Protein AF-A0A7Z2ZVE6-F1 (afdb_monomer_lite)

InterPro domains:
  IPR031875 Recombination enhancement, RecA-dependent nuclease [PF16786] (6-97)

Foldseek 3Di:
DDADDDDPVLVVLLVLQLQQAALVCVLVVHGHSAWDWDFPDDHYDVCRSLQTHTHHPVQDDPDPPPPVNHPHCHPHVVVSCVRRNDSVVSSVVSVVVSVVVVVVVVVVPPDDPPDDD

Organism: NCBI:txid2728020

Secondary structure (DSSP, 8-state):
---PPPPHHHHHHHHHHHHT--HHHHHTT------EEEETT-SSSTTGGGSEEEE-HHHHS--TT-TT----HHHHHHHHHHHH--HHHHHHHHHHHHHHHHHHHHHHS--------

Sequence (117 aa):
MKGRPPTADEARFMDAIAKLGCIACRKDGWENVVVSIHHIDGRTKPGAHFLVLPLCGPHHQQDDTDPRGRISLHGRKATFQARYGAERELLAECMAELKNNLTAASETAGPEQITVE

Structure (mmCIF, N/CA/C/O backbone):
data_AF-A0A7Z2ZVE6-F1
#
_entry.id   AF-A0A7Z2ZVE6-F1
#
loop_
_atom_site.group_PDB
_atom_site.id
_atom_site.type_symbol
_atom_site.label_atom_id
_atom_site.label_alt_id
_atom_site.label_comp_id
_atom_site.label_asym_id
_atom_site.label_entity_id
_atom_site.label_seq_id
_atom_site.pdbx_PDB_ins_code
_atom_site.Cartn_x
_atom_site.Cartn_y
_atom_site.Cartn_z
_atom_site.occupancy
_atom_site.B_iso_or_equiv
_atom_site.auth_seq_id
_atom_site.auth_comp_id
_atom_site.auth_asym_id
_atom_site.auth_atom_id
_atom_site.pdbx_PDB_model_num
ATOM 1 N N . MET A 1 1 ? 1.705 16.974 2.439 1.00 58.00 1 MET A N 1
ATOM 2 C CA . MET A 1 1 ? 0.420 17.614 2.810 1.00 58.00 1 MET A CA 1
ATOM 3 C C . MET A 1 1 ? -0.083 17.045 4.126 1.00 58.00 1 MET A C 1
ATOM 5 O O . MET A 1 1 ? 0.026 15.838 4.328 1.00 58.00 1 MET A O 1
ATOM 9 N N . LYS A 1 2 ? -0.615 17.898 5.009 1.00 81.69 2 LYS A N 1
ATOM 10 C CA . LYS A 1 2 ? -1.250 17.467 6.262 1.00 81.69 2 LYS A CA 1
ATOM 11 C C . LYS A 1 2 ? -2.598 16.812 5.934 1.00 81.69 2 LYS A C 1
ATOM 13 O O . LYS A 1 2 ? -3.418 17.424 5.259 1.00 81.69 2 LYS A O 1
ATOM 18 N N . GLY A 1 3 ? -2.779 15.557 6.340 1.00 90.12 3 GLY A N 1
ATOM 19 C CA . GLY A 1 3 ? -4.054 14.839 6.244 1.00 90.12 3 GLY A CA 1
ATOM 20 C C . GLY A 1 3 ? -4.870 14.982 7.525 1.00 90.12 3 GLY A C 1
ATOM 21 O O . GLY A 1 3 ? -4.398 15.574 8.500 1.00 90.12 3 GLY A O 1
ATOM 22 N N . ARG A 1 4 ? -6.076 14.412 7.540 1.00 96.12 4 ARG A N 1
ATOM 23 C CA . ARG A 1 4 ? -6.789 14.204 8.804 1.00 96.12 4 ARG A CA 1
ATOM 24 C C . ARG A 1 4 ? -6.094 13.095 9.612 1.00 96.12 4 ARG A C 1
ATOM 26 O O . ARG A 1 4 ? -5.413 12.259 9.013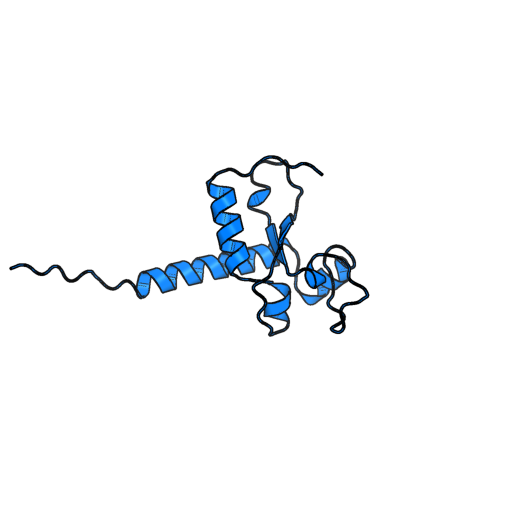 1.00 96.12 4 ARG A O 1
ATOM 33 N N . PRO A 1 5 ? -6.235 13.074 10.945 1.00 96.62 5 PRO A N 1
ATOM 34 C CA . PRO A 1 5 ? -5.840 11.906 11.715 1.00 96.62 5 PRO A CA 1
ATOM 35 C C . PRO A 1 5 ? -6.740 10.703 11.360 1.00 96.62 5 PRO A C 1
ATOM 37 O O . PRO A 1 5 ? -7.931 10.894 11.069 1.00 96.62 5 PRO A O 1
ATOM 40 N N . PRO A 1 6 ? -6.199 9.474 11.383 1.00 97.88 6 PRO A N 1
ATOM 41 C CA . PRO A 1 6 ? -7.002 8.268 11.249 1.00 97.88 6 PRO A CA 1
ATOM 42 C C . PRO A 1 6 ? -7.888 8.060 12.480 1.00 97.88 6 PRO A C 1
ATOM 44 O O . PRO A 1 6 ? -7.521 8.433 13.596 1.00 97.88 6 PRO A O 1
ATOM 47 N N . THR A 1 7 ? -9.048 7.438 12.284 1.00 98.44 7 THR A N 1
ATOM 48 C CA . THR A 1 7 ? -9.811 6.858 13.396 1.00 98.44 7 THR A CA 1
ATOM 49 C C . THR A 1 7 ? -9.076 5.642 13.971 1.00 98.44 7 THR A C 1
ATOM 51 O O . THR A 1 7 ? -8.105 5.150 13.392 1.00 98.44 7 THR A O 1
ATOM 54 N N . ALA A 1 8 ? -9.551 5.113 15.102 1.00 98.56 8 ALA A N 1
ATOM 55 C CA . ALA A 1 8 ? -8.971 3.906 15.689 1.00 98.56 8 ALA A CA 1
ATOM 56 C C . ALA A 1 8 ? -9.070 2.688 14.746 1.00 98.56 8 ALA A C 1
ATOM 58 O O . ALA A 1 8 ? -8.116 1.920 14.636 1.00 98.56 8 ALA A O 1
ATOM 59 N N . ASP A 1 9 ? -10.193 2.529 14.036 1.00 98.50 9 ASP A N 1
ATOM 60 C CA . ASP A 1 9 ? -10.377 1.455 13.049 1.00 98.50 9 ASP A CA 1
ATOM 61 C C . ASP A 1 9 ? -9.444 1.609 11.850 1.00 98.50 9 ASP A C 1
ATOM 63 O O . ASP A 1 9 ? -8.854 0.639 11.381 1.00 98.50 9 ASP A O 1
ATOM 67 N N . GLU A 1 10 ? -9.263 2.837 11.377 1.00 98.56 10 GLU A N 1
ATOM 68 C CA . GLU A 1 10 ? -8.362 3.130 10.267 1.00 98.56 10 GLU A CA 1
ATOM 69 C C . GLU A 1 10 ? -6.899 2.913 10.631 1.00 98.56 10 GLU A C 1
ATOM 71 O O . GLU A 1 10 ? -6.142 2.388 9.820 1.00 98.56 10 GLU A O 1
ATOM 76 N N . ALA A 1 11 ? -6.501 3.280 11.851 1.00 98.56 11 ALA A N 1
ATOM 77 C CA . ALA A 1 11 ? -5.166 3.001 12.359 1.00 98.56 11 ALA A CA 1
ATOM 78 C C . ALA A 1 11 ? -4.913 1.487 12.417 1.00 98.56 11 ALA A C 1
ATOM 80 O O . ALA A 1 11 ? -3.939 1.014 11.838 1.00 98.56 11 ALA A O 1
ATOM 81 N N . ARG A 1 12 ? -5.843 0.714 13.000 1.00 98.56 12 ARG A N 1
ATOM 82 C CA . ARG A 1 12 ? -5.759 -0.758 13.030 1.00 98.56 12 ARG A CA 1
ATOM 83 C C . ARG A 1 12 ? -5.667 -1.367 11.634 1.00 98.56 12 ARG A C 1
ATOM 85 O O . ARG A 1 12 ? -4.889 -2.293 11.424 1.00 98.56 12 ARG A O 1
ATOM 92 N N . PHE A 1 13 ? -6.448 -0.856 10.685 1.00 98.56 13 PHE A N 1
ATOM 93 C CA . PHE A 1 13 ? -6.406 -1.324 9.304 1.00 98.56 13 PHE A CA 1
ATOM 94 C C . PHE A 1 13 ? -5.064 -1.019 8.630 1.00 98.56 13 PHE A C 1
ATOM 96 O O . PHE A 1 13 ? -4.481 -1.906 8.010 1.00 98.56 13 PHE A O 1
ATOM 103 N N . MET A 1 14 ? -4.550 0.207 8.769 1.00 98.62 14 MET A N 1
ATOM 104 C CA . MET A 1 14 ? -3.239 0.576 8.225 1.00 98.62 14 MET A CA 1
ATOM 105 C C . MET A 1 14 ? -2.112 -0.261 8.845 1.00 98.62 14 MET A C 1
ATOM 107 O O . MET A 1 14 ? -1.212 -0.690 8.128 1.00 98.62 14 MET A O 1
ATOM 111 N N . ASP A 1 15 ? -2.180 -0.558 10.143 1.00 98.50 15 ASP A N 1
ATOM 112 C CA . ASP A 1 15 ? -1.212 -1.439 10.800 1.00 98.50 15 ASP A CA 1
ATOM 113 C C . ASP A 1 15 ? -1.306 -2.877 10.274 1.00 98.50 15 ASP A C 1
ATOM 115 O O . ASP A 1 15 ? -0.287 -3.523 10.029 1.00 98.50 15 ASP A O 1
ATOM 119 N N . ALA A 1 16 ? -2.523 -3.391 10.076 1.00 98.31 16 ALA A N 1
ATOM 120 C CA . ALA A 1 16 ? -2.741 -4.727 9.533 1.00 98.31 16 ALA A CA 1
ATOM 121 C C . ALA A 1 16 ? -2.216 -4.843 8.096 1.00 98.31 16 ALA A C 1
ATOM 123 O O . ALA A 1 16 ? -1.476 -5.775 7.788 1.00 98.31 16 ALA A O 1
ATOM 124 N N . ILE A 1 17 ? -2.535 -3.877 7.229 1.00 98.38 17 ILE A N 1
ATOM 125 C CA . ILE A 1 17 ? -2.095 -3.911 5.832 1.00 98.38 17 ILE A CA 1
ATOM 126 C C . ILE A 1 17 ? -0.575 -3.734 5.715 1.00 98.38 17 ILE A C 1
ATOM 128 O O . ILE A 1 17 ? 0.048 -4.385 4.880 1.00 98.38 17 ILE A O 1
ATOM 132 N N . ALA A 1 18 ? 0.047 -2.918 6.576 1.00 98.56 18 ALA A N 1
ATOM 133 C CA . ALA A 1 18 ? 1.499 -2.750 6.610 1.00 98.56 18 ALA A CA 1
ATOM 134 C C . ALA A 1 18 ? 2.229 -4.069 6.906 1.00 98.56 18 ALA A C 1
ATOM 136 O O . ALA A 1 18 ? 3.265 -4.345 6.300 1.00 98.56 18 ALA A O 1
ATOM 137 N N . LYS A 1 19 ? 1.665 -4.914 7.781 1.00 97.88 19 LYS A N 1
ATOM 138 C CA . LYS A 1 19 ? 2.241 -6.219 8.151 1.00 97.88 19 LYS A CA 1
ATOM 139 C C . LYS A 1 19 ? 2.282 -7.230 7.006 1.00 97.88 19 LYS A C 1
ATOM 141 O O . LYS A 1 19 ? 3.069 -8.163 7.085 1.00 97.88 19 LYS A O 1
ATOM 146 N N . LEU A 1 20 ? 1.498 -7.042 5.941 1.00 98.00 20 LEU A N 1
ATOM 147 C CA . LEU A 1 20 ? 1.608 -7.881 4.742 1.00 98.00 20 LEU A CA 1
ATOM 148 C C . LEU A 1 20 ? 2.939 -7.666 3.999 1.00 98.00 20 LEU A C 1
ATOM 150 O O . LEU A 1 20 ? 3.348 -8.492 3.185 1.00 98.00 20 LEU A O 1
ATOM 154 N N . GLY A 1 21 ? 3.603 -6.528 4.216 1.00 98.50 21 GLY A N 1
ATOM 155 C CA . GLY A 1 21 ? 4.764 -6.117 3.436 1.00 98.50 21 GLY A CA 1
ATOM 156 C C . GLY A 1 21 ? 4.395 -5.589 2.047 1.00 98.50 21 GLY A C 1
ATOM 157 O O . GLY A 1 21 ? 3.228 -5.376 1.714 1.00 98.50 21 GLY A O 1
ATOM 158 N N . CYS A 1 22 ? 5.411 -5.327 1.227 1.00 98.69 22 CYS A N 1
ATOM 159 C CA . CYS A 1 22 ? 5.257 -4.651 -0.055 1.00 98.69 22 CYS A CA 1
ATOM 160 C C . CYS A 1 22 ? 4.523 -5.537 -1.067 1.00 98.69 22 CYS A C 1
ATOM 162 O O . CYS A 1 22 ? 5.086 -6.529 -1.534 1.00 98.69 22 CYS A O 1
ATOM 164 N N . ILE A 1 23 ? 3.308 -5.143 -1.464 1.00 98.75 23 ILE A N 1
ATOM 165 C CA . ILE A 1 23 ? 2.501 -5.919 -2.422 1.00 98.75 23 ILE A CA 1
ATOM 166 C C . ILE A 1 23 ? 3.226 -6.108 -3.763 1.00 98.75 23 ILE A C 1
ATOM 168 O O . ILE A 1 23 ? 3.231 -7.203 -4.315 1.00 98.75 23 ILE A O 1
ATOM 172 N N . ALA A 1 24 ? 3.926 -5.084 -4.255 1.00 98.50 24 ALA A N 1
ATOM 173 C CA . ALA A 1 24 ? 4.678 -5.185 -5.505 1.00 98.50 24 ALA A CA 1
ATOM 174 C C . ALA A 1 24 ? 5.894 -6.123 -5.388 1.00 98.50 24 ALA A C 1
ATOM 176 O O . ALA A 1 24 ? 6.154 -6.888 -6.311 1.00 98.50 24 ALA A O 1
ATOM 177 N N . CYS A 1 25 ? 6.589 -6.144 -4.239 1.00 98.25 25 CYS A N 1
ATOM 178 C CA . CYS A 1 25 ? 7.650 -7.130 -3.999 1.00 98.25 25 CYS A CA 1
ATOM 179 C C . CYS A 1 25 ? 7.094 -8.556 -4.029 1.00 98.25 25 CYS A C 1
ATOM 181 O O . CYS A 1 25 ? 7.689 -9.396 -4.698 1.00 98.25 25 CYS A O 1
ATOM 183 N N . ARG A 1 26 ? 5.945 -8.816 -3.382 1.00 97.62 26 ARG A N 1
ATOM 184 C CA . ARG A 1 26 ? 5.327 -10.154 -3.380 1.00 97.62 26 ARG A CA 1
ATOM 185 C C . ARG A 1 26 ? 5.004 -10.622 -4.799 1.00 97.62 26 ARG A C 1
ATOM 187 O O . ARG A 1 26 ? 5.305 -11.758 -5.149 1.00 97.62 26 ARG A O 1
ATOM 194 N N . LYS A 1 27 ? 4.478 -9.729 -5.646 1.00 97.81 27 LYS A N 1
ATOM 195 C CA . LYS A 1 27 ? 4.208 -10.024 -7.067 1.00 97.81 27 LYS A CA 1
ATOM 196 C C . LYS A 1 27 ? 5.479 -10.242 -7.897 1.00 97.81 27 LYS A C 1
ATOM 198 O O . LYS A 1 27 ? 5.440 -10.985 -8.870 1.00 97.81 27 LYS A O 1
ATOM 203 N N . ASP A 1 28 ? 6.600 -9.643 -7.500 1.00 96.69 28 ASP A N 1
ATOM 204 C CA . ASP A 1 28 ? 7.923 -9.921 -8.072 1.00 96.69 28 ASP A CA 1
ATOM 205 C C . ASP A 1 28 ? 8.583 -11.195 -7.490 1.00 96.69 28 ASP A C 1
ATOM 207 O O . ASP A 1 28 ? 9.699 -11.530 -7.886 1.00 96.69 28 ASP A O 1
ATOM 211 N N . GLY A 1 29 ? 7.932 -11.901 -6.554 1.00 96.38 29 GLY A N 1
ATOM 212 C CA . GLY A 1 29 ? 8.463 -13.107 -5.906 1.00 96.38 29 GLY A CA 1
ATOM 213 C C . GLY A 1 29 ? 9.400 -12.842 -4.721 1.00 96.38 29 GLY A C 1
ATOM 214 O O . GLY A 1 29 ? 10.152 -13.730 -4.328 1.00 96.38 29 GLY A O 1
ATOM 215 N N . TRP A 1 30 ? 9.372 -11.636 -4.150 1.00 95.25 30 TRP A N 1
ATOM 216 C CA . TRP A 1 30 ? 10.220 -11.230 -3.027 1.00 95.25 30 TRP A CA 1
ATOM 217 C C . TRP A 1 30 ? 9.400 -10.859 -1.798 1.00 95.25 30 TRP A C 1
ATOM 219 O O . TRP A 1 30 ? 8.341 -10.239 -1.891 1.00 95.25 30 TRP A O 1
ATOM 229 N N . GLU A 1 31 ? 9.957 -11.120 -0.623 1.00 95.06 31 GLU A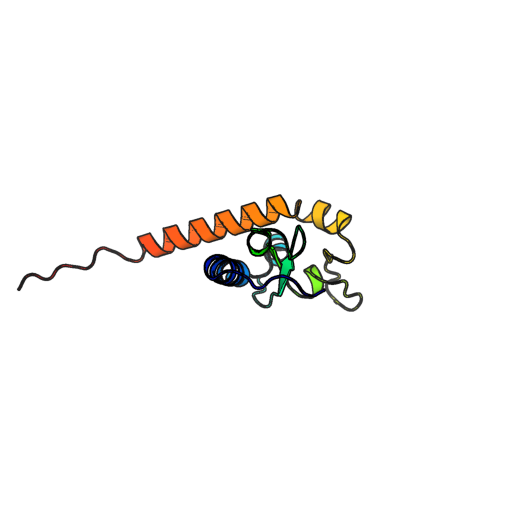 N 1
ATOM 230 C CA . GLU A 1 31 ? 9.417 -10.605 0.628 1.00 95.06 31 GLU A CA 1
ATOM 231 C C . GLU A 1 31 ? 10.116 -9.298 1.019 1.00 95.06 31 GLU A C 1
ATOM 233 O O . GLU A 1 31 ? 11.341 -9.171 0.953 1.00 95.06 31 GLU A O 1
ATOM 238 N N . ASN A 1 32 ? 9.331 -8.297 1.417 1.00 96.62 32 ASN A N 1
ATOM 239 C CA . ASN A 1 32 ? 9.857 -7.068 1.996 1.00 96.62 32 ASN A CA 1
ATOM 240 C C . ASN A 1 32 ? 8.836 -6.451 2.953 1.00 96.62 32 ASN A C 1
ATOM 242 O O . ASN A 1 32 ? 7.853 -5.851 2.516 1.00 96.62 32 ASN A O 1
ATOM 246 N N . VAL A 1 33 ? 9.098 -6.573 4.251 1.00 96.69 33 VAL A N 1
ATOM 247 C CA . VAL A 1 33 ? 8.221 -6.076 5.321 1.00 96.69 33 VAL A CA 1
ATOM 248 C C . VAL A 1 33 ? 8.466 -4.606 5.679 1.00 96.69 33 VAL A C 1
ATOM 250 O O . VAL A 1 33 ? 7.674 -4.005 6.400 1.00 96.69 33 VAL A O 1
ATOM 253 N N . VAL A 1 34 ? 9.534 -3.989 5.159 1.00 97.75 34 VAL A N 1
ATOM 254 C CA . VAL A 1 34 ? 9.842 -2.575 5.413 1.00 97.75 34 VAL A CA 1
ATOM 255 C C . VAL A 1 34 ? 9.064 -1.712 4.425 1.00 97.75 34 VAL A C 1
ATOM 257 O O . VAL A 1 34 ? 9.498 -1.456 3.296 1.00 97.75 34 VAL A O 1
ATOM 260 N N . VAL A 1 35 ? 7.881 -1.278 4.856 1.00 98.62 35 VAL A N 1
ATOM 261 C CA . VAL A 1 35 ? 6.930 -0.530 4.030 1.00 98.62 35 VAL A CA 1
ATOM 262 C C . VAL A 1 35 ? 6.544 0.812 4.627 1.00 98.62 35 VAL A C 1
ATOM 264 O O . VAL A 1 35 ? 6.697 1.085 5.813 1.00 98.62 35 VAL A O 1
ATOM 267 N N . SER A 1 36 ? 5.989 1.649 3.763 1.00 98.12 36 SER A N 1
ATOM 268 C CA . SER A 1 36 ? 5.268 2.860 4.122 1.00 98.12 36 SER A CA 1
ATOM 269 C C . SER A 1 36 ? 3.881 2.826 3.486 1.00 98.12 36 SER A C 1
ATOM 271 O O . SER A 1 36 ? 3.665 2.175 2.462 1.00 98.12 36 SER A O 1
ATOM 273 N N . ILE A 1 37 ? 2.937 3.525 4.113 1.00 98.25 37 ILE A N 1
ATOM 274 C CA . ILE A 1 37 ? 1.553 3.590 3.649 1.00 98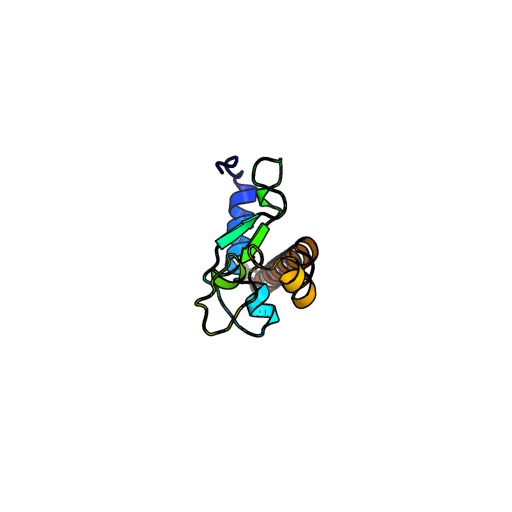.25 37 ILE A CA 1
ATOM 275 C C . ILE A 1 37 ? 1.438 4.564 2.476 1.00 98.25 37 ILE A C 1
ATOM 277 O O . ILE A 1 37 ? 1.674 5.770 2.616 1.00 98.25 37 ILE A O 1
ATOM 281 N N . HIS A 1 38 ? 1.035 4.030 1.329 1.00 98.38 38 HIS A N 1
ATOM 282 C CA . HIS A 1 38 ? 0.619 4.797 0.165 1.00 98.38 38 HIS A CA 1
ATOM 283 C C . HIS A 1 38 ? -0.895 5.040 0.212 1.00 98.38 38 HIS A C 1
ATOM 285 O O . HIS A 1 38 ? -1.649 4.096 0.417 1.00 98.38 38 HIS A O 1
ATOM 291 N N . HIS A 1 39 ? -1.355 6.277 -0.002 1.00 98.38 39 HIS A N 1
ATOM 292 C CA . HIS A 1 39 ? -2.785 6.621 -0.054 1.00 98.38 39 HIS A CA 1
ATOM 293 C C . HIS A 1 39 ? -3.264 6.745 -1.499 1.00 98.38 39 HIS A C 1
ATOM 295 O O . HIS A 1 39 ? -2.742 7.578 -2.235 1.00 98.38 39 HIS A O 1
ATOM 301 N N . ILE A 1 40 ? -4.306 5.993 -1.858 1.00 98.00 40 ILE A N 1
ATOM 302 C CA . ILE A 1 40 ? -4.828 5.912 -3.232 1.00 98.00 40 ILE A CA 1
ATOM 303 C C . ILE A 1 40 ? -5.608 7.179 -3.618 1.00 98.00 40 ILE A C 1
ATOM 305 O O . ILE A 1 40 ? -5.493 7.671 -4.737 1.00 98.00 40 ILE A O 1
ATOM 309 N N . ASP A 1 41 ? -6.414 7.719 -2.698 1.00 95.44 41 ASP A N 1
ATOM 310 C CA . ASP A 1 41 ? -7.325 8.846 -2.966 1.00 95.44 41 ASP A CA 1
ATOM 311 C C . ASP A 1 41 ? -7.223 9.934 -1.884 1.00 95.44 41 ASP A C 1
ATOM 313 O O . ASP A 1 41 ? -8.189 10.325 -1.221 1.00 95.44 41 ASP A O 1
ATOM 317 N N . GLY A 1 42 ? -5.995 10.414 -1.683 1.00 95.31 42 GLY A N 1
ATOM 318 C CA . GLY A 1 42 ? -5.700 11.485 -0.738 1.00 95.31 42 GLY A CA 1
ATOM 319 C C . GLY A 1 42 ? -5.828 11.067 0.731 1.00 95.31 42 GLY A C 1
ATOM 320 O O . GLY A 1 42 ? -5.854 9.891 1.078 1.00 95.31 42 GLY A O 1
ATOM 321 N N . ARG A 1 43 ? -5.832 12.062 1.628 1.00 97.06 43 ARG A N 1
ATOM 322 C CA . ARG A 1 43 ? -5.697 11.853 3.086 1.00 97.06 43 ARG A CA 1
ATOM 323 C C . ARG A 1 43 ? -6.735 12.593 3.930 1.00 97.06 43 ARG A C 1
ATOM 325 O O . ARG A 1 43 ? -6.524 12.770 5.124 1.00 97.06 43 ARG A O 1
ATOM 332 N N . THR A 1 44 ? -7.799 13.116 3.325 1.00 96.06 44 THR A N 1
ATOM 333 C CA . THR A 1 44 ? -8.763 14.005 4.007 1.00 96.06 44 THR A CA 1
ATOM 334 C C . THR A 1 44 ? -10.195 13.485 3.986 1.00 96.06 44 THR A C 1
ATOM 336 O O . THR A 1 44 ? -10.937 13.743 4.929 1.00 96.06 44 THR A O 1
ATOM 339 N N . LYS A 1 45 ? -10.590 12.723 2.959 1.00 96.06 45 LYS A N 1
ATOM 340 C CA . LYS A 1 45 ? -11.945 12.167 2.835 1.00 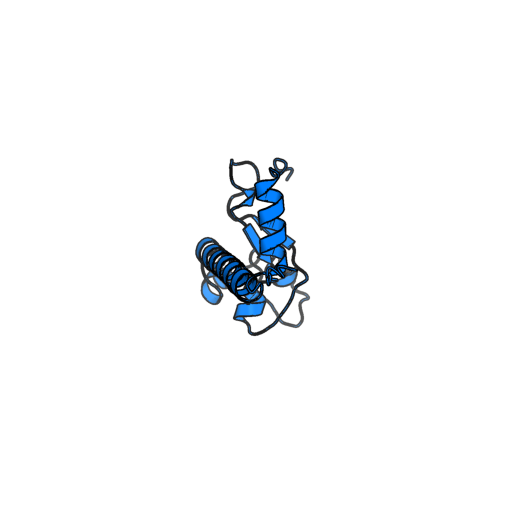96.06 45 LYS A CA 1
ATOM 341 C C . LYS A 1 45 ? -12.256 11.177 3.977 1.00 96.06 45 LYS A C 1
ATOM 343 O O . LYS A 1 45 ? -11.340 10.499 4.471 1.00 96.06 45 LYS A O 1
ATOM 348 N N . PRO A 1 46 ? -13.528 11.043 4.397 1.00 96.62 46 PRO A N 1
ATOM 349 C CA . PRO A 1 46 ? -13.957 9.915 5.221 1.00 96.62 46 PRO A CA 1
ATOM 350 C C . PRO A 1 46 ? -13.546 8.592 4.564 1.00 96.62 46 PRO A C 1
ATOM 352 O O . PRO A 1 46 ? -13.670 8.439 3.352 1.00 96.62 46 PRO A O 1
ATOM 355 N N . GLY A 1 47 ? -12.973 7.674 5.341 1.00 97.12 47 GLY A N 1
ATOM 356 C CA . GLY A 1 47 ? -12.490 6.385 4.840 1.00 97.12 47 GLY A CA 1
ATOM 357 C C . GLY A 1 47 ? -11.204 6.419 4.002 1.00 97.12 47 GLY A C 1
ATOM 358 O O . GLY A 1 47 ? -10.746 5.367 3.570 1.00 97.12 47 GLY A O 1
ATOM 359 N N . ALA A 1 48 ? -10.573 7.582 3.787 1.00 97.56 48 ALA A N 1
ATOM 360 C CA . ALA A 1 48 ? -9.328 7.686 3.011 1.00 97.56 48 ALA A CA 1
ATOM 361 C C . ALA A 1 48 ? -8.199 6.759 3.505 1.00 97.56 48 ALA A C 1
ATOM 363 O O . ALA A 1 48 ? -7.409 6.267 2.705 1.00 97.56 48 ALA A O 1
ATOM 364 N N . HIS A 1 49 ? -8.126 6.488 4.809 1.00 98.25 49 HIS A N 1
ATOM 365 C CA . HIS A 1 49 ? -7.098 5.618 5.386 1.00 98.25 49 HIS A CA 1
ATOM 366 C C . HIS A 1 49 ? -7.399 4.118 5.237 1.00 98.25 49 HIS A C 1
ATOM 368 O O . HIS A 1 49 ? -6.516 3.307 5.491 1.00 98.25 49 HIS A O 1
ATOM 374 N N . PHE A 1 50 ? -8.594 3.749 4.764 1.00 98.62 50 PHE A N 1
ATOM 375 C CA . PHE A 1 50 ? -8.887 2.395 4.282 1.00 98.62 50 PHE A CA 1
ATOM 376 C C . PHE A 1 50 ? -8.485 2.194 2.814 1.00 98.62 50 PHE A C 1
ATOM 378 O O . PHE A 1 50 ? -8.425 1.068 2.331 1.00 98.62 50 PHE A O 1
ATOM 385 N N . LEU A 1 51 ? -8.194 3.279 2.090 1.00 98.50 51 LEU A N 1
ATOM 386 C CA . LEU A 1 51 ? -7.796 3.251 0.684 1.00 98.50 51 LEU A CA 1
ATOM 387 C C . LEU A 1 51 ? -6.279 3.393 0.565 1.00 98.50 51 LEU A C 1
ATOM 389 O O . LEU A 1 51 ? -5.768 4.430 0.129 1.00 98.50 51 LEU A O 1
ATOM 393 N N . VAL A 1 52 ? -5.561 2.355 0.997 1.00 98.69 52 VAL A N 1
ATOM 394 C CA . VAL A 1 52 ? -4.100 2.384 1.092 1.00 98.69 52 VAL A CA 1
ATOM 395 C C . VAL A 1 52 ? -3.411 1.138 0.550 1.00 98.69 52 VAL A C 1
ATOM 397 O O . VAL A 1 52 ? -4.012 0.076 0.475 1.00 98.69 52 VAL A O 1
ATOM 400 N N . LEU A 1 53 ? -2.126 1.259 0.213 1.00 98.88 53 LEU A N 1
ATOM 401 C CA . LEU A 1 53 ? -1.262 0.137 -0.151 1.00 98.88 53 LEU A CA 1
ATOM 402 C C . LEU A 1 53 ? -0.004 0.104 0.730 1.00 98.88 53 LEU A C 1
ATOM 404 O O . LEU A 1 53 ? 0.569 1.164 1.007 1.00 98.88 53 LEU A O 1
ATOM 408 N N . PRO A 1 54 ? 0.470 -1.088 1.127 1.00 98.75 54 PRO A N 1
ATOM 409 C CA . PRO A 1 54 ? 1.784 -1.254 1.729 1.00 98.75 54 PRO A CA 1
ATOM 410 C C . PRO A 1 54 ? 2.846 -1.318 0.621 1.00 98.75 54 PRO A C 1
ATOM 412 O O . PRO A 1 54 ? 2.887 -2.272 -0.157 1.00 98.75 54 PRO A O 1
ATOM 415 N N . LEU A 1 55 ? 3.710 -0.303 0.525 1.00 98.75 55 LEU A N 1
ATOM 416 C CA . LEU A 1 55 ? 4.781 -0.248 -0.479 1.00 98.75 55 LEU A CA 1
ATOM 417 C C . LEU A 1 55 ? 6.140 0.033 0.170 1.00 98.75 55 LEU A C 1
ATOM 419 O O . LEU A 1 55 ? 6.269 0.905 1.034 1.00 98.75 55 LEU A O 1
ATOM 423 N N . CYS A 1 56 ? 7.175 -0.691 -0.265 1.00 98.12 56 CYS A N 1
ATOM 424 C CA . CYS A 1 56 ? 8.555 -0.370 0.103 1.00 98.12 56 CYS A CA 1
ATOM 425 C C . CYS A 1 56 ? 9.006 0.932 -0.572 1.00 98.12 56 CYS A C 1
ATOM 427 O O . CYS A 1 56 ? 8.419 1.329 -1.576 1.00 98.12 56 CYS A O 1
ATOM 429 N N . GLY A 1 57 ? 10.060 1.575 -0.058 1.00 97.44 57 GLY A N 1
ATOM 430 C CA . GLY A 1 57 ? 10.558 2.855 -0.589 1.00 97.44 57 GLY A CA 1
ATOM 431 C C . GLY A 1 57 ? 10.664 2.887 -2.123 1.00 97.44 57 GLY A C 1
ATOM 432 O O . GLY A 1 57 ? 9.979 3.706 -2.729 1.00 97.44 57 GLY A O 1
ATOM 433 N N . PRO A 1 58 ? 11.386 1.944 -2.756 1.00 97.12 58 PRO A N 1
ATOM 434 C CA . PRO A 1 58 ? 11.572 1.931 -4.215 1.00 97.12 58 PRO A CA 1
ATOM 435 C C . PRO A 1 58 ? 10.318 1.624 -5.051 1.00 97.12 58 PRO A C 1
ATOM 437 O O . PRO A 1 58 ? 10.207 2.073 -6.188 1.00 97.12 58 PRO A O 1
ATOM 440 N N . HIS A 1 59 ? 9.343 0.878 -4.516 1.00 98.31 59 HIS A N 1
ATOM 441 C CA . HIS A 1 59 ? 8.041 0.703 -5.184 1.00 98.31 59 HIS A CA 1
ATOM 442 C C . HIS A 1 59 ? 7.069 1.851 -4.869 1.00 98.31 59 HIS A C 1
ATOM 444 O O . HIS A 1 59 ? 6.092 2.032 -5.590 1.00 98.31 59 HIS A O 1
ATOM 450 N N . HIS A 1 60 ? 7.319 2.644 -3.825 1.00 98.25 60 HIS A N 1
ATOM 451 C CA . HIS A 1 60 ? 6.478 3.771 -3.429 1.00 98.25 60 HIS A CA 1
ATOM 452 C C . HIS A 1 60 ? 6.906 5.068 -4.130 1.00 98.25 60 HIS A C 1
ATOM 454 O O . HIS A 1 60 ? 6.109 5.663 -4.855 1.00 98.25 60 HIS A O 1
ATOM 460 N N . GLN A 1 61 ? 8.151 5.498 -3.924 1.00 97.38 61 GLN A N 1
ATOM 461 C CA . GLN A 1 61 ? 8.731 6.753 -4.409 1.00 97.38 61 GLN A CA 1
ATOM 462 C C . GLN A 1 61 ? 9.730 6.492 -5.534 1.00 97.38 61 GLN A C 1
ATOM 464 O O . GLN A 1 61 ? 10.317 5.414 -5.601 1.00 97.38 61 GLN A O 1
ATOM 469 N N . GLN A 1 62 ? 9.923 7.472 -6.419 1.00 93.25 62 GLN A N 1
ATOM 470 C CA . GLN A 1 62 ? 10.954 7.362 -7.448 1.00 93.25 62 GLN A CA 1
ATOM 471 C C . GLN A 1 62 ? 12.336 7.300 -6.793 1.00 93.25 62 GLN A C 1
ATOM 473 O O . GLN A 1 62 ? 12.677 8.164 -5.988 1.00 93.25 62 GLN A O 1
ATOM 478 N N . ASP A 1 63 ? 13.109 6.284 -7.165 1.00 89.50 63 ASP A N 1
ATOM 479 C CA . ASP A 1 63 ? 14.486 6.080 -6.730 1.00 89.50 63 ASP A CA 1
ATOM 480 C C . ASP A 1 63 ? 15.311 5.604 -7.931 1.00 89.50 63 ASP A C 1
ATOM 482 O O . ASP A 1 63 ? 15.288 4.428 -8.296 1.00 89.50 63 ASP A O 1
ATOM 486 N N . ASP A 1 64 ? 16.016 6.538 -8.568 1.00 87.69 64 ASP A N 1
ATOM 487 C CA . ASP A 1 64 ? 16.889 6.252 -9.715 1.00 87.69 64 ASP A CA 1
ATOM 488 C C . ASP A 1 64 ? 18.199 5.558 -9.308 1.00 87.69 64 ASP A C 1
ATOM 490 O O . ASP A 1 64 ? 18.989 5.172 -10.169 1.00 87.69 64 ASP A O 1
ATOM 494 N N . THR A 1 65 ? 18.437 5.391 -8.003 1.00 91.50 65 THR A N 1
ATOM 495 C CA . THR A 1 65 ? 19.621 4.717 -7.462 1.00 91.50 65 THR A CA 1
ATOM 496 C C . THR A 1 65 ? 19.350 3.271 -7.053 1.00 91.50 65 THR A C 1
ATOM 498 O O . THR A 1 65 ? 20.290 2.561 -6.694 1.00 91.50 65 THR A O 1
ATOM 501 N N . ASP A 1 66 ? 18.098 2.799 -7.136 1.00 90.62 66 ASP A N 1
ATOM 502 C CA . ASP A 1 66 ? 17.755 1.415 -6.820 1.00 90.62 66 ASP A CA 1
ATOM 503 C C . ASP A 1 66 ? 18.445 0.447 -7.802 1.00 90.62 66 ASP A C 1
ATOM 505 O O . ASP A 1 66 ? 18.065 0.392 -8.976 1.00 90.62 66 ASP A O 1
ATOM 509 N N . PRO A 1 67 ? 19.390 -0.401 -7.349 1.00 89.81 67 PRO A N 1
ATOM 510 C CA . PRO A 1 67 ? 20.128 -1.310 -8.230 1.00 89.81 67 PRO A CA 1
ATOM 511 C C . PRO A 1 67 ? 19.241 -2.386 -8.871 1.00 89.81 67 PRO A C 1
ATOM 513 O O . PRO A 1 67 ? 19.655 -3.046 -9.820 1.00 89.81 67 PRO A O 1
ATOM 516 N N . ARG A 1 68 ? 18.020 -2.584 -8.357 1.00 89.00 68 ARG A N 1
ATOM 517 C CA . ARG A 1 68 ? 17.021 -3.502 -8.926 1.00 89.00 68 ARG A CA 1
ATOM 518 C C . ARG A 1 68 ? 16.112 -2.833 -9.956 1.00 89.00 68 ARG A C 1
ATOM 520 O O . ARG A 1 68 ? 15.295 -3.518 -10.564 1.00 89.00 68 ARG A O 1
ATOM 527 N N . GLY A 1 69 ? 16.220 -1.515 -10.134 1.00 91.75 69 GLY A N 1
ATOM 528 C CA . GLY A 1 69 ? 15.414 -0.751 -11.080 1.00 91.75 69 GLY A CA 1
ATOM 529 C C . GLY A 1 69 ? 13.906 -0.857 -10.836 1.00 91.75 69 GLY A C 1
ATOM 530 O O . GLY A 1 69 ? 13.138 -0.804 -11.802 1.00 91.75 69 GLY A O 1
ATOM 531 N N . ARG A 1 70 ? 13.461 -1.027 -9.579 1.00 95.31 70 ARG A N 1
ATOM 532 C CA . ARG A 1 70 ? 12.042 -1.237 -9.254 1.00 95.31 70 ARG A CA 1
ATOM 533 C C . ARG A 1 70 ? 11.188 -0.089 -9.773 1.00 95.31 70 ARG A C 1
ATOM 535 O O . ARG A 1 70 ? 11.544 1.089 -9.738 1.00 95.31 70 ARG A O 1
ATOM 542 N N . ILE A 1 71 ? 10.025 -0.447 -10.298 1.00 96.81 71 ILE A N 1
ATOM 543 C CA . ILE A 1 71 ? 9.074 0.516 -10.844 1.00 96.81 71 ILE A CA 1
ATOM 544 C C . ILE A 1 71 ? 8.350 1.158 -9.664 1.00 96.81 71 ILE A C 1
ATOM 546 O O . ILE A 1 71 ? 7.635 0.467 -8.945 1.00 96.81 71 ILE A O 1
ATOM 550 N N . SER A 1 72 ? 8.549 2.458 -9.459 1.00 97.69 72 SER A N 1
ATOM 551 C CA . SER A 1 72 ? 7.872 3.202 -8.401 1.00 97.69 72 SER A CA 1
ATOM 552 C C . SER A 1 72 ? 6.469 3.629 -8.830 1.00 97.69 72 SER A C 1
ATOM 554 O O . SER A 1 72 ? 6.240 4.001 -9.985 1.00 97.69 72 SER A O 1
ATOM 556 N N . LEU A 1 73 ? 5.526 3.621 -7.891 1.00 98.06 73 LEU A N 1
ATOM 557 C CA . LEU A 1 73 ? 4.171 4.093 -8.138 1.00 98.06 73 LEU A CA 1
ATOM 558 C C . LEU A 1 73 ? 4.141 5.614 -8.355 1.00 98.06 73 LEU A C 1
ATOM 560 O O . LEU A 1 73 ? 3.521 6.072 -9.312 1.00 98.06 73 LEU A O 1
ATOM 564 N N . HIS A 1 74 ? 4.826 6.404 -7.516 1.00 96.88 74 HIS A N 1
ATOM 565 C CA . HIS A 1 74 ? 4.820 7.866 -7.654 1.00 96.88 74 HIS A CA 1
ATOM 566 C C . HIS A 1 74 ? 5.638 8.389 -8.840 1.00 96.88 74 HIS A C 1
ATOM 568 O O . HIS A 1 74 ? 5.303 9.450 -9.359 1.00 96.88 74 HIS A O 1
ATOM 574 N N . GLY A 1 75 ? 6.670 7.673 -9.295 1.00 94.50 75 GLY A N 1
ATOM 575 C CA . GLY A 1 75 ? 7.464 8.093 -10.452 1.00 94.50 75 GLY A CA 1
ATOM 576 C C . GLY A 1 75 ? 6.988 7.514 -11.781 1.00 94.50 75 GLY A C 1
ATOM 577 O O . GLY A 1 75 ? 7.113 8.167 -12.813 1.00 94.50 75 GLY A O 1
ATOM 578 N N . ARG A 1 76 ? 6.433 6.294 -11.784 1.00 96.12 76 ARG A N 1
ATOM 579 C CA . ARG A 1 76 ? 6.087 5.556 -13.013 1.00 96.12 76 ARG A CA 1
ATOM 580 C C . ARG A 1 76 ? 4.730 4.855 -12.912 1.00 96.12 76 ARG A C 1
ATOM 582 O O . ARG A 1 76 ? 4.606 3.684 -13.265 1.00 96.12 76 ARG A O 1
ATOM 589 N N . LYS A 1 77 ? 3.692 5.575 -12.465 1.00 97.19 77 LYS A N 1
ATOM 590 C CA . LYS A 1 77 ? 2.350 5.028 -12.179 1.00 97.19 77 LYS A CA 1
ATOM 591 C C . LYS A 1 77 ? 1.772 4.145 -13.288 1.00 97.19 77 LYS A C 1
ATOM 593 O O . LYS A 1 77 ? 1.335 3.037 -13.002 1.00 97.19 77 LYS A O 1
ATOM 598 N N . ALA A 1 78 ? 1.784 4.604 -14.540 1.00 98.06 78 ALA A N 1
ATOM 599 C CA . ALA A 1 78 ? 1.222 3.834 -15.652 1.00 98.06 78 ALA A CA 1
ATOM 600 C C . ALA A 1 78 ? 1.950 2.490 -15.839 1.00 98.06 78 ALA A C 1
ATOM 602 O O . ALA A 1 78 ? 1.313 1.445 -15.936 1.00 98.06 78 ALA A O 1
ATOM 603 N N . THR A 1 79 ? 3.286 2.498 -15.809 1.00 98.12 79 THR A N 1
ATOM 604 C CA . THR A 1 79 ? 4.108 1.282 -15.890 1.00 98.12 79 THR A CA 1
ATOM 605 C C . THR A 1 79 ? 3.923 0.386 -14.667 1.00 98.12 79 THR A C 1
ATOM 607 O O . THR A 1 79 ? 3.856 -0.833 -14.804 1.00 98.12 79 THR A O 1
ATOM 610 N N . PHE A 1 80 ? 3.813 0.977 -13.473 1.00 98.56 80 PHE A N 1
ATOM 611 C CA . PHE A 1 80 ? 3.537 0.251 -12.236 1.00 98.56 80 PHE A CA 1
ATOM 612 C C . PHE A 1 80 ? 2.220 -0.514 -12.353 1.00 98.56 80 PHE A C 1
ATOM 614 O O . PHE A 1 80 ? 2.185 -1.722 -12.135 1.00 98.56 80 PHE A O 1
ATOM 621 N N . GLN A 1 81 ? 1.149 0.181 -12.741 1.00 98.56 81 GLN A N 1
ATOM 622 C CA . GLN A 1 81 ? -0.183 -0.407 -12.834 1.00 98.56 81 GLN A CA 1
ATOM 623 C C . GLN A 1 81 ? -0.274 -1.443 -13.955 1.00 98.56 81 GLN A C 1
ATOM 625 O O . GLN A 1 81 ? -0.909 -2.472 -13.766 1.00 98.56 81 GLN A O 1
ATOM 630 N N . ALA A 1 82 ? 0.426 -1.236 -15.074 1.00 98.44 82 ALA A N 1
ATOM 631 C CA . ALA A 1 82 ? 0.517 -2.235 -16.136 1.00 98.44 82 ALA A CA 1
ATOM 632 C C . ALA A 1 82 ? 1.211 -3.533 -15.683 1.00 98.44 82 ALA A C 1
ATOM 634 O O . ALA A 1 82 ? 0.861 -4.608 -16.159 1.00 98.44 82 ALA A O 1
ATOM 635 N N . ARG A 1 83 ? 2.195 -3.450 -14.774 1.00 98.25 83 ARG A N 1
ATOM 636 C CA . ARG A 1 83 ? 2.927 -4.623 -14.271 1.00 98.25 83 ARG A CA 1
ATOM 637 C C . ARG A 1 83 ? 2.217 -5.325 -13.116 1.00 98.25 83 ARG A C 1
ATOM 639 O O . ARG A 1 83 ? 2.198 -6.550 -13.078 1.00 98.25 83 ARG A O 1
ATOM 646 N N . TY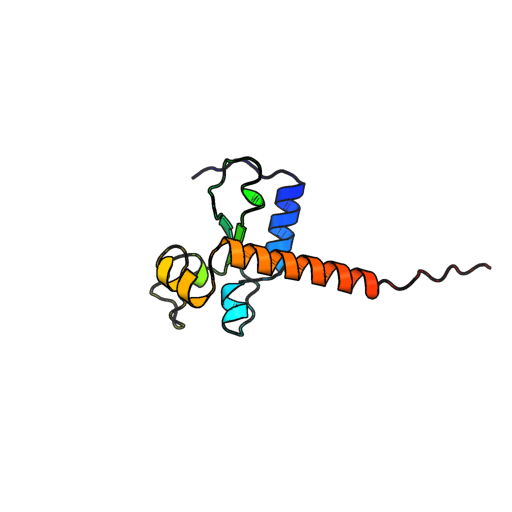R A 1 84 ? 1.705 -4.564 -12.152 1.00 98.56 84 TYR A N 1
ATOM 647 C CA . TYR A 1 84 ? 1.225 -5.112 -10.880 1.00 98.56 84 TYR A CA 1
ATOM 648 C C . TYR A 1 84 ? -0.301 -5.117 -10.748 1.00 98.56 84 TYR A C 1
ATOM 650 O O . TYR A 1 84 ? -0.817 -5.910 -9.968 1.00 98.56 84 TYR A O 1
ATOM 658 N N . GLY A 1 85 ? -1.014 -4.278 -11.500 1.00 98.62 85 GLY A N 1
ATOM 659 C CA . GLY A 1 85 ? -2.457 -4.066 -11.375 1.00 98.62 85 GLY A CA 1
ATOM 660 C C . GLY A 1 85 ? -2.810 -2.654 -10.907 1.00 98.62 85 GLY A C 1
ATOM 661 O O . GLY A 1 85 ? -1.965 -1.894 -10.415 1.00 98.62 85 GLY A O 1
ATOM 662 N N . ALA A 1 86 ? -4.078 -2.277 -11.066 1.00 98.56 86 ALA A N 1
ATOM 663 C CA . ALA A 1 86 ? -4.579 -0.992 -10.597 1.00 98.56 86 ALA A CA 1
ATOM 664 C C . ALA A 1 86 ? -4.529 -0.905 -9.061 1.00 98.56 86 ALA A C 1
ATOM 666 O O . ALA A 1 86 ? -4.640 -1.900 -8.351 1.00 98.56 86 ALA A O 1
ATOM 667 N N . GLU A 1 87 ? -4.431 0.308 -8.508 1.00 98.69 87 GLU A N 1
ATOM 668 C CA . GLU A 1 87 ? -4.271 0.493 -7.052 1.00 98.69 87 GLU A CA 1
ATOM 669 C C . GLU A 1 87 ? -5.425 -0.125 -6.244 1.00 98.69 87 GLU A C 1
ATOM 671 O O . GLU A 1 87 ? -5.211 -0.667 -5.164 1.00 98.69 87 GLU A O 1
ATOM 676 N N . ARG A 1 88 ? -6.654 -0.075 -6.777 1.00 98.50 88 ARG A N 1
ATOM 677 C CA . ARG A 1 88 ? -7.832 -0.681 -6.135 1.00 98.50 88 ARG A CA 1
ATOM 678 C C . ARG A 1 88 ? -7.838 -2.206 -6.213 1.00 98.50 88 ARG A C 1
ATOM 680 O O . ARG A 1 88 ? -8.336 -2.839 -5.290 1.00 98.50 88 ARG A O 1
ATOM 687 N N . GLU A 1 89 ? -7.285 -2.778 -7.277 1.00 98.75 89 GLU A N 1
ATOM 688 C CA . GLU A 1 89 ? -7.136 -4.231 -7.422 1.00 98.75 89 GLU A CA 1
ATOM 689 C C . GLU A 1 89 ? -6.097 -4.739 -6.423 1.00 98.75 89 GLU A C 1
ATOM 691 O O . GLU A 1 89 ? -6.371 -5.657 -5.658 1.00 98.75 89 GLU A O 1
ATOM 696 N N . LEU A 1 90 ? -4.961 -4.046 -6.323 1.00 98.81 90 LEU A N 1
ATOM 697 C CA . LEU A 1 90 ? -3.922 -4.342 -5.339 1.00 98.81 90 LEU A CA 1
ATOM 698 C C . LEU A 1 90 ? -4.419 -4.215 -3.893 1.00 98.81 90 LEU A C 1
ATOM 700 O O . LEU A 1 90 ? -4.038 -5.011 -3.033 1.00 98.81 90 LEU A O 1
ATOM 704 N N . LEU A 1 91 ? -5.288 -3.240 -3.608 1.00 98.88 91 LEU A N 1
ATOM 705 C CA . LEU A 1 91 ? -5.937 -3.127 -2.301 1.00 98.88 91 LEU A CA 1
ATOM 706 C C . LEU A 1 91 ? -6.869 -4.319 -2.046 1.00 98.88 91 LEU A C 1
ATOM 708 O O . LEU A 1 91 ? -6.835 -4.886 -0.956 1.00 98.88 91 LEU A O 1
ATOM 712 N N . ALA A 1 92 ? -7.670 -4.723 -3.035 1.00 98.75 92 ALA A N 1
ATOM 713 C CA . ALA A 1 92 ? -8.542 -5.889 -2.912 1.00 98.75 92 ALA A CA 1
ATOM 714 C C . ALA A 1 92 ? -7.741 -7.180 -2.661 1.00 98.75 92 ALA A C 1
ATOM 716 O O . ALA A 1 92 ? -8.132 -7.972 -1.805 1.00 98.75 92 ALA A O 1
ATOM 717 N N . GLU A 1 93 ? -6.593 -7.354 -3.327 1.00 98.75 93 GLU A N 1
ATOM 718 C CA . GLU A 1 93 ? -5.654 -8.454 -3.063 1.00 98.75 93 GLU A CA 1
ATOM 719 C C . GLU A 1 93 ? -5.161 -8.433 -1.607 1.00 98.75 93 GLU A C 1
ATOM 721 O O . GLU A 1 93 ? -5.265 -9.437 -0.903 1.00 98.75 93 GLU A O 1
ATOM 726 N N . CYS A 1 94 ? -4.707 -7.275 -1.113 1.00 98.62 94 CYS A N 1
ATOM 727 C CA . CYS A 1 94 ? -4.270 -7.135 0.280 1.00 98.62 94 CYS A CA 1
ATOM 728 C C . CYS A 1 94 ? -5.399 -7.454 1.276 1.00 98.62 94 CYS A C 1
ATOM 730 O O . CYS A 1 94 ? -5.174 -8.105 2.294 1.00 98.62 94 CYS A O 1
ATOM 732 N N . MET A 1 95 ? -6.628 -7.013 0.999 1.00 98.56 95 MET A N 1
ATOM 733 C CA . MET A 1 95 ? -7.783 -7.298 1.857 1.00 98.56 95 MET A CA 1
ATOM 734 C C . MET A 1 95 ? -8.145 -8.786 1.875 1.00 98.56 95 MET A C 1
ATOM 736 O O . MET A 1 95 ? -8.492 -9.314 2.933 1.00 98.56 95 MET A O 1
ATOM 740 N N . ALA A 1 96 ? -8.057 -9.468 0.730 1.00 98.38 96 ALA A N 1
ATOM 741 C CA . ALA A 1 96 ? -8.262 -10.911 0.656 1.00 98.38 96 ALA A CA 1
ATOM 742 C C . ALA A 1 96 ? -7.208 -11.663 1.485 1.00 98.38 96 ALA A C 1
ATOM 744 O O . ALA A 1 96 ? -7.552 -12.573 2.236 1.00 98.38 96 ALA A O 1
ATOM 745 N N . GLU A 1 97 ? -5.948 -11.230 1.425 1.00 97.25 97 GLU A N 1
ATOM 746 C CA . GLU A 1 97 ? -4.855 -11.803 2.215 1.00 97.25 97 GLU A CA 1
ATOM 747 C C . GLU A 1 97 ? -5.069 -11.611 3.726 1.00 97.25 97 GLU A C 1
ATOM 749 O O . GLU A 1 97 ? -4.956 -12.565 4.493 1.00 97.25 97 GLU A O 1
ATOM 754 N N . LEU A 1 98 ? -5.488 -10.417 4.166 1.00 96.75 98 LEU A N 1
ATOM 755 C CA . LEU A 1 98 ? -5.856 -10.187 5.570 1.00 96.75 98 LEU A CA 1
ATOM 756 C C . LEU A 1 98 ? -6.985 -11.109 6.032 1.00 96.75 98 LEU A C 1
ATOM 758 O O . LEU A 1 98 ? -6.922 -11.653 7.134 1.00 96.75 98 LEU A O 1
ATOM 762 N N . LYS A 1 99 ? -8.010 -11.299 5.194 1.00 95.94 99 LYS A N 1
ATOM 763 C CA . LYS A 1 99 ? -9.120 -12.203 5.503 1.00 95.94 99 LYS A CA 1
ATOM 764 C C . LYS A 1 99 ? -8.630 -13.643 5.663 1.00 95.94 99 LYS A C 1
ATOM 766 O O . LYS A 1 99 ? -9.012 -14.291 6.631 1.00 95.94 99 LYS A O 1
ATOM 771 N N . ASN A 1 100 ? -7.763 -14.109 4.768 1.00 94.94 100 ASN A N 1
ATOM 772 C CA . ASN A 1 100 ? -7.201 -15.459 4.831 1.00 94.94 100 ASN A CA 1
ATOM 773 C C . ASN A 1 100 ? -6.333 -15.665 6.084 1.00 94.94 100 ASN A C 1
ATOM 775 O O . ASN A 1 100 ? -6.396 -16.714 6.722 1.00 94.94 100 ASN A O 1
ATOM 779 N N . ASN A 1 101 ? -5.565 -14.650 6.488 1.00 92.81 101 ASN A N 1
ATOM 780 C CA . ASN A 1 101 ? -4.758 -14.716 7.709 1.00 92.81 101 ASN A CA 1
ATOM 781 C C . ASN A 1 101 ? -5.634 -14.784 8.971 1.00 92.81 101 ASN A C 1
ATOM 783 O O . ASN A 1 101 ? -5.284 -15.471 9.929 1.00 92.81 101 ASN A O 1
ATOM 787 N N . LEU A 1 102 ? -6.787 -14.106 8.969 1.00 88.56 102 LEU A N 1
ATOM 788 C CA . LEU A 1 102 ? -7.760 -14.177 10.063 1.00 88.56 102 LEU A CA 1
ATOM 789 C C . LEU A 1 102 ? -8.434 -15.552 10.147 1.00 88.56 102 LEU A C 1
ATOM 791 O O . LEU A 1 102 ? -8.581 -16.078 11.249 1.00 88.56 102 LEU A O 1
ATOM 795 N N . THR A 1 103 ? -8.812 -16.148 9.011 1.00 88.38 103 THR A N 1
ATOM 796 C CA . THR A 1 103 ? -9.410 -17.493 9.001 1.00 88.38 103 THR A CA 1
ATOM 797 C C . THR A 1 103 ? -8.410 -18.538 9.482 1.00 88.38 103 THR A C 1
ATOM 799 O O . THR A 1 103 ? -8.729 -19.308 10.384 1.00 88.38 103 THR A O 1
ATOM 802 N N . ALA A 1 104 ? -7.172 -18.497 8.984 1.00 83.94 104 ALA A N 1
ATOM 803 C CA . ALA A 1 104 ? -6.123 -19.421 9.410 1.00 83.94 104 ALA A CA 1
ATOM 804 C C . ALA A 1 104 ? -5.829 -19.305 10.918 1.00 83.94 104 ALA A C 1
ATOM 806 O O . ALA A 1 104 ? -5.734 -20.314 11.613 1.00 83.94 104 ALA A O 1
ATOM 807 N N . ALA A 1 105 ? -5.757 -18.082 11.458 1.00 80.31 105 ALA A N 1
ATOM 808 C CA . ALA A 1 105 ? -5.563 -17.874 12.893 1.00 80.31 105 ALA A CA 1
ATOM 809 C C . ALA A 1 105 ? -6.708 -18.477 13.729 1.00 80.31 105 ALA A C 1
ATOM 811 O O . ALA A 1 105 ? -6.449 -19.102 14.759 1.00 80.31 105 ALA A O 1
ATOM 812 N N . SER A 1 106 ? -7.959 -18.345 13.272 1.00 77.31 106 SER A N 1
ATOM 813 C CA . SER A 1 106 ? -9.123 -18.913 13.966 1.00 77.31 106 SER A CA 1
ATOM 814 C C . SER A 1 106 ? -9.171 -20.444 13.952 1.00 77.31 106 SER A C 1
ATOM 816 O O . SER A 1 106 ? -9.680 -21.036 14.895 1.00 77.31 106 SER A O 1
ATOM 818 N N . GLU A 1 107 ? -8.601 -21.091 12.934 1.00 76.06 107 GLU A N 1
ATOM 819 C CA . GLU A 1 107 ? -8.528 -22.556 12.844 1.00 76.06 107 GLU A CA 1
ATOM 820 C C . GLU A 1 107 ? -7.418 -23.139 13.731 1.00 76.06 107 GLU A C 1
ATOM 822 O O . GLU A 1 107 ? -7.551 -24.244 14.254 1.00 76.06 107 GLU A O 1
ATOM 827 N N . THR A 1 108 ? -6.328 -22.392 13.942 1.00 69.19 108 THR A N 1
ATOM 828 C CA . THR A 1 108 ? -5.228 -22.814 14.831 1.00 69.19 108 THR A CA 1
ATOM 829 C C . THR A 1 108 ? -5.550 -22.668 16.319 1.00 69.19 108 THR A C 1
ATOM 831 O O . THR A 1 108 ? -4.962 -23.364 17.148 1.00 69.19 108 THR A O 1
ATOM 834 N N . ALA A 1 109 ? -6.505 -21.805 16.669 1.00 64.62 109 ALA A N 1
ATOM 835 C CA . ALA A 1 109 ? -7.059 -21.697 18.013 1.00 64.62 109 ALA A CA 1
ATOM 836 C C . ALA A 1 109 ? -8.126 -22.790 18.218 1.00 64.62 109 ALA A C 1
ATOM 838 O O . ALA A 1 109 ? -9.324 -22.517 18.216 1.00 64.62 109 ALA A O 1
ATOM 839 N N . GLY A 1 110 ? -7.690 -24.051 18.327 1.00 52.97 110 GLY A N 1
ATOM 840 C CA . GLY A 1 110 ? -8.570 -25.191 18.615 1.00 52.97 110 GLY A CA 1
ATOM 841 C C . GLY A 1 110 ? -9.397 -24.994 19.899 1.00 52.97 110 GLY A C 1
ATOM 842 O O . GLY A 1 110 ? -9.056 -24.138 20.718 1.00 52.97 110 GLY A O 1
ATOM 843 N N . PRO A 1 111 ? -10.488 -25.762 20.097 1.00 59.31 111 PRO A N 1
ATOM 844 C CA . PRO A 1 111 ? -11.391 -25.553 21.221 1.00 59.31 111 PRO A CA 1
ATOM 845 C C . PRO A 1 111 ? -10.626 -25.717 22.535 1.00 59.31 111 PRO A C 1
ATOM 847 O O . PRO A 1 111 ? -9.997 -26.749 22.773 1.00 59.31 111 PRO A O 1
ATOM 850 N N . GLU A 1 112 ? -10.684 -24.683 23.370 1.00 60.44 112 GLU A N 1
ATOM 851 C CA . GLU A 1 112 ? -10.218 -24.701 24.752 1.00 60.44 112 GLU A CA 1
ATOM 852 C C . GLU A 1 112 ? -10.821 -25.943 25.429 1.00 60.44 112 GLU A C 1
ATOM 854 O O . GLU A 1 112 ? -12.044 -26.075 25.529 1.00 60.44 112 GLU A O 1
ATOM 859 N N . GLN A 1 113 ? -9.9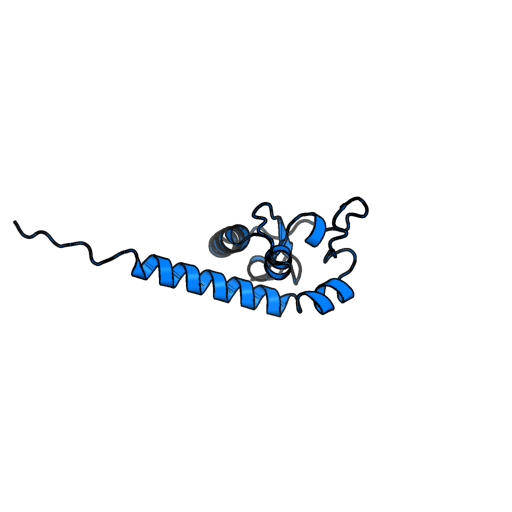80 -26.921 25.785 1.00 57.97 113 GLN A N 1
ATOM 860 C CA . GLN A 1 113 ? -10.448 -28.117 26.476 1.00 57.97 113 GLN A CA 1
ATOM 861 C C . GLN A 1 113 ? -10.978 -27.679 27.838 1.00 57.97 113 GLN A C 1
ATOM 863 O O . GLN A 1 113 ? -10.208 -27.348 28.735 1.00 57.97 113 GLN A O 1
ATOM 868 N N . ILE A 1 114 ? -12.302 -27.664 27.979 1.00 56.75 114 ILE A N 1
ATOM 869 C CA . ILE A 1 114 ? -12.974 -27.506 29.264 1.00 56.75 114 ILE A CA 1
ATOM 870 C C . ILE A 1 114 ? -12.623 -28.748 30.089 1.00 56.75 114 ILE A C 1
ATOM 872 O O . ILE A 1 114 ? -13.229 -29.807 29.927 1.00 56.75 114 ILE A O 1
ATOM 876 N N . THR A 1 115 ? -11.613 -28.637 30.949 1.00 53.69 115 THR A N 1
ATOM 877 C CA . THR A 1 115 ? -11.352 -29.622 31.997 1.00 53.69 115 THR A CA 1
ATOM 878 C C . THR A 1 115 ? -12.392 -29.414 33.091 1.00 53.69 115 THR A C 1
ATOM 880 O O . THR A 1 115 ? -12.325 -28.447 33.849 1.00 53.69 115 THR A O 1
ATOM 883 N N . VAL A 1 116 ? -13.388 -30.293 33.130 1.00 55.47 116 VAL A N 1
ATOM 884 C CA . VAL A 1 116 ? -14.244 -30.485 34.303 1.00 55.47 116 VAL A CA 1
ATOM 885 C C . VAL A 1 116 ? -13.532 -31.459 35.240 1.00 55.47 116 VAL A C 1
ATOM 887 O O . VAL A 1 116 ? -13.491 -32.654 34.954 1.00 55.47 116 VAL A O 1
ATOM 890 N N . GLU A 1 117 ? -12.973 -30.932 36.330 1.00 59.44 117 GLU A N 1
ATOM 891 C CA . GLU A 1 117 ? -12.654 -31.671 37.562 1.00 59.44 117 GLU A CA 1
ATOM 892 C C . GLU A 1 117 ? -13.417 -31.052 38.737 1.00 59.44 117 GLU A C 1
ATOM 894 O O . GLU A 1 117 ? -13.471 -29.801 38.814 1.00 59.44 117 GLU A O 1
#

Radius of gyration: 17.25 Å; chains: 1; bounding box: 34×49×54 Å

pLDDT: mean 92.56, std 11.74, range [52.97, 98.88]